Protein AF-A0A2I0XD31-F1 (afdb_monomer)

Foldseek 3Di:
DVVVVVVVLVPDPVSCVVVNPCPDDDDDPDPDPPDPDFPPDWDWDWDADDDDDPNDRTDIDTDGD

Secondary structure (DSSP, 8-state):
-HHHHHHHHHH-HHHHHHS-----SSS--PPPPPPSSTTS--EEEEEEEEEEETTEEEEEEEE--

Organism: NCBI:txid906689

Mean predicted aligned error: 15.14 Å

Radius of gyration: 22.93 Å; Cα contacts (8 Å, |Δi|>4): 38; chains: 1; bounding box: 42×32×60 Å

Structure (mmCIF, N/CA/C/O backbone):
data_AF-A0A2I0XD31-F1
#
_entry.id   AF-A0A2I0XD31-F1
#
loop_
_atom_site.group_PDB
_atom_site.id
_atom_site.type_symbol
_atom_site.label_atom_id
_atom_site.label_alt_id
_atom_site.label_comp_id
_atom_site.label_asym_id
_atom_site.label_entity_id
_atom_site.label_seq_id
_atom_site.pdbx_PDB_ins_code
_atom_site.Cartn_x
_atom_site.Cartn_y
_atom_site.Cartn_z
_atom_site.occupancy
_atom_site.B_iso_or_equiv
_atom_site.auth_seq_id
_atom_site.auth_comp_id
_atom_site.auth_asym_id
_atom_site.auth_atom_id
_atom_site.pdbx_PDB_model_num
ATOM 1 N N . MET A 1 1 ? 17.724 3.461 -30.198 1.00 78.44 1 MET A N 1
ATOM 2 C CA . MET A 1 1 ? 17.374 4.556 -29.263 1.00 78.44 1 MET A CA 1
ATOM 3 C C . MET A 1 1 ? 16.706 4.055 -27.986 1.00 78.44 1 MET A C 1
ATOM 5 O O . MET A 1 1 ? 17.328 4.178 -26.946 1.00 78.44 1 MET A O 1
ATOM 9 N N . ARG A 1 2 ? 15.517 3.430 -28.031 1.00 88.00 2 ARG A N 1
ATOM 10 C CA . ARG A 1 2 ? 14.797 2.979 -26.815 1.00 88.00 2 ARG 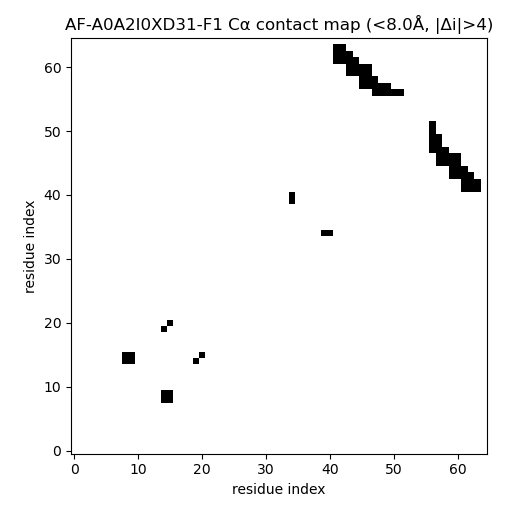A CA 1
ATOM 11 C C . ARG A 1 2 ? 15.608 2.063 -25.878 1.00 88.00 2 ARG A C 1
ATOM 13 O O . ARG A 1 2 ? 15.735 2.381 -24.706 1.00 88.00 2 ARG A O 1
ATOM 20 N N . LYS A 1 3 ? 16.227 1.000 -26.407 1.00 89.62 3 LYS A N 1
ATOM 21 C CA . LYS A 1 3 ? 17.045 0.056 -25.612 1.00 89.62 3 LYS A CA 1
ATOM 22 C C . LYS A 1 3 ? 18.211 0.719 -24.875 1.00 89.62 3 LYS A C 1
ATOM 24 O O . LYS A 1 3 ? 18.491 0.399 -23.732 1.00 89.62 3 LYS A O 1
ATOM 29 N N . TYR A 1 4 ? 18.855 1.688 -25.520 1.00 91.94 4 TYR A N 1
ATOM 30 C CA . TYR A 1 4 ? 19.955 2.432 -24.913 1.00 91.94 4 TYR A CA 1
ATOM 31 C C . TYR A 1 4 ? 19.473 3.267 -23.719 1.00 91.94 4 TYR A C 1
ATOM 33 O O . TYR A 1 4 ? 20.110 3.273 -22.672 1.00 91.94 4 TYR A O 1
ATOM 41 N N . ALA A 1 5 ? 18.309 3.912 -23.841 1.00 89.56 5 ALA A N 1
ATOM 42 C CA . ALA A 1 5 ? 17.706 4.640 -22.730 1.00 89.56 5 ALA A CA 1
ATOM 43 C C . ALA A 1 5 ? 17.328 3.704 -21.566 1.00 89.56 5 ALA A C 1
ATOM 45 O O . ALA A 1 5 ? 17.575 4.043 -20.412 1.00 89.56 5 ALA A O 1
ATOM 46 N N . GLU A 1 6 ? 16.790 2.517 -21.858 1.00 89.19 6 GLU A N 1
ATOM 47 C CA . GLU A 1 6 ? 16.478 1.493 -20.847 1.00 89.19 6 GLU A CA 1
ATOM 48 C C . GLU A 1 6 ? 17.744 1.039 -20.098 1.00 89.19 6 GLU A C 1
ATOM 50 O O . GLU A 1 6 ? 17.760 1.020 -18.869 1.00 89.19 6 GLU A O 1
ATOM 55 N N . GLU A 1 7 ? 18.836 0.762 -20.815 1.00 92.19 7 GLU A N 1
ATOM 56 C CA . GLU A 1 7 ? 20.126 0.382 -20.222 1.00 92.19 7 GLU A CA 1
ATOM 57 C C . GLU A 1 7 ? 20.748 1.504 -19.378 1.00 92.19 7 GLU A C 1
ATOM 59 O O . GLU A 1 7 ? 21.298 1.246 -18.305 1.00 92.19 7 GLU A O 1
ATOM 64 N N . MET A 1 8 ? 20.643 2.757 -19.830 1.00 92.25 8 MET A N 1
ATOM 65 C CA . ME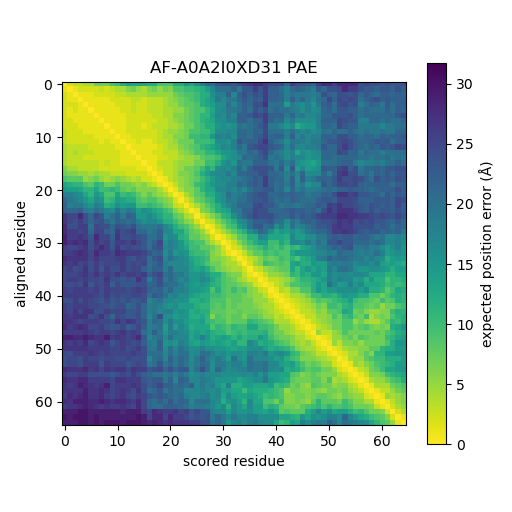T A 1 8 ? 21.104 3.916 -19.062 1.00 92.25 8 MET A CA 1
ATOM 66 C C . MET A 1 8 ? 20.320 4.085 -17.759 1.00 92.25 8 MET A C 1
ATOM 68 O O . MET A 1 8 ? 20.916 4.299 -16.705 1.00 92.25 8 MET A O 1
ATOM 72 N N . VAL A 1 9 ? 18.991 3.966 -17.814 1.00 88.62 9 VAL A N 1
ATOM 73 C CA . VAL A 1 9 ? 18.125 4.075 -16.631 1.00 88.62 9 VAL A CA 1
ATOM 74 C C . VAL A 1 9 ? 18.359 2.905 -15.671 1.00 88.62 9 VAL A C 1
ATOM 76 O O . VAL A 1 9 ? 18.386 3.116 -14.458 1.00 88.62 9 VAL A O 1
ATOM 79 N N . ALA A 1 10 ? 18.609 1.696 -16.186 1.00 87.75 10 ALA A N 1
ATOM 80 C CA . ALA A 1 10 ? 18.927 0.519 -15.377 1.00 87.75 10 ALA A CA 1
ATOM 81 C C . ALA A 1 10 ? 20.252 0.661 -14.601 1.00 87.75 10 ALA A C 1
ATOM 83 O O . ALA A 1 10 ? 20.354 0.184 -13.475 1.00 87.75 10 ALA A O 1
ATOM 84 N N . ARG A 1 11 ? 21.258 1.340 -15.172 1.00 90.88 11 ARG A N 1
ATOM 85 C CA . ARG A 1 11 ? 22.569 1.568 -14.526 1.00 90.88 11 ARG A CA 1
ATOM 86 C C . ARG A 1 11 ? 22.632 2.838 -13.666 1.00 90.88 11 ARG A C 1
ATOM 88 O O . ARG A 1 11 ? 23.611 3.044 -12.956 1.00 90.88 11 ARG A O 1
ATOM 95 N N . CYS A 1 12 ? 21.621 3.702 -13.731 1.00 90.81 12 CYS A N 1
ATOM 96 C CA . CYS A 1 12 ? 21.568 4.963 -1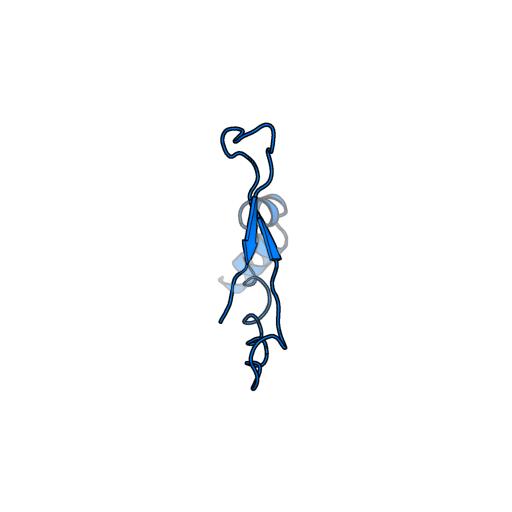2.994 1.00 90.81 12 CYS A CA 1
ATOM 97 C C . CYS A 1 12 ? 21.058 4.757 -11.557 1.00 90.81 12 CYS A C 1
ATOM 99 O O . CYS A 1 12 ? 19.860 4.592 -11.333 1.00 90.81 12 CYS A O 1
ATOM 101 N N . GLU A 1 13 ? 21.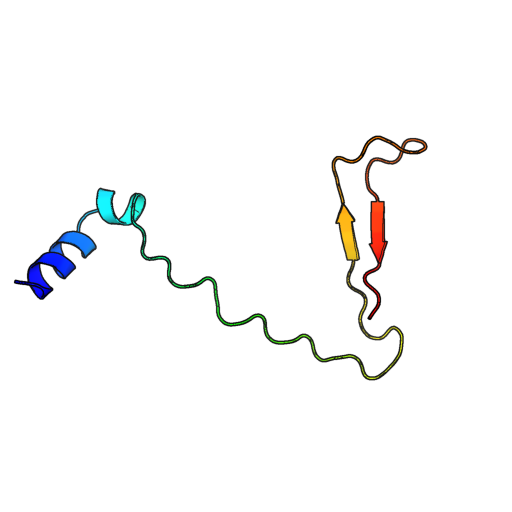941 4.850 -10.562 1.00 89.38 13 GLU A N 1
ATOM 102 C CA . GLU A 1 13 ? 21.590 4.656 -9.146 1.00 89.38 13 GLU A CA 1
ATOM 103 C C . GLU A 1 13 ? 20.541 5.659 -8.632 1.00 89.38 13 GLU A C 1
ATOM 105 O O . GLU A 1 13 ? 19.571 5.277 -7.978 1.00 89.38 13 GLU A O 1
ATOM 110 N N . VAL A 1 14 ? 20.687 6.943 -8.970 1.00 90.69 14 VAL A N 1
ATOM 111 C CA . VAL A 1 14 ? 19.727 7.997 -8.588 1.00 90.69 14 VAL A CA 1
ATOM 112 C C . VAL A 1 14 ? 18.339 7.706 -9.165 1.00 90.69 14 VAL A C 1
ATOM 114 O O . VAL A 1 14 ? 17.323 7.921 -8.503 1.00 90.69 14 VAL A O 1
ATOM 117 N N . CYS A 1 15 ? 18.295 7.178 -10.388 1.00 88.81 15 CYS A N 1
ATOM 118 C CA . CYS A 1 15 ? 17.062 6.800 -11.060 1.00 88.81 15 CYS A CA 1
ATOM 119 C C . CYS A 1 15 ? 16.415 5.595 -10.370 1.00 88.81 15 CYS A C 1
ATOM 121 O O . CYS A 1 15 ? 15.219 5.634 -10.113 1.00 88.81 15 CYS A O 1
ATOM 123 N N . GLN A 1 16 ? 17.195 4.574 -10.001 1.00 87.06 16 GLN A N 1
ATOM 124 C CA . GLN A 1 16 ? 16.684 3.404 -9.279 1.00 87.06 16 GLN A CA 1
ATOM 125 C C . GLN A 1 16 ? 16.180 3.751 -7.872 1.00 87.06 16 GLN A C 1
ATOM 127 O O . GLN A 1 16 ? 15.181 3.193 -7.438 1.00 87.06 16 GLN A O 1
ATOM 132 N N . ARG A 1 17 ? 16.815 4.695 -7.166 1.00 85.00 17 ARG A N 1
ATOM 133 C CA . ARG A 1 17 ? 16.377 5.122 -5.824 1.00 85.00 17 ARG A CA 1
ATOM 134 C C . ARG A 1 17 ? 15.103 5.970 -5.856 1.00 85.00 17 ARG A C 1
ATOM 136 O O . ARG A 1 17 ? 14.203 5.751 -5.055 1.00 85.00 17 ARG A O 1
ATOM 143 N N . ASN A 1 18 ? 15.018 6.927 -6.783 1.00 84.81 18 ASN A N 1
ATOM 144 C CA . ASN A 1 18 ? 13.911 7.893 -6.827 1.00 84.81 18 ASN A CA 1
ATOM 145 C C . ASN A 1 18 ? 12.736 7.440 -7.701 1.00 84.81 18 ASN A C 1
ATOM 147 O O . ASN A 1 18 ? 11.610 7.893 -7.516 1.00 84.81 18 ASN A O 1
ATOM 151 N N . LYS A 1 19 ? 13.002 6.585 -8.689 1.00 77.81 19 LYS A N 1
ATOM 152 C CA . LYS A 1 19 ? 12.026 6.010 -9.618 1.00 77.81 19 LYS A CA 1
ATOM 153 C C . LYS A 1 19 ? 12.233 4.503 -9.687 1.00 77.81 19 LYS A C 1
ATOM 155 O O . LYS A 1 19 ? 12.428 3.943 -10.767 1.00 77.81 19 LYS A O 1
ATOM 160 N N . TYR A 1 20 ? 12.238 3.868 -8.516 1.00 73.94 20 TYR A N 1
ATOM 161 C CA . TYR A 1 20 ? 12.290 2.416 -8.443 1.00 73.94 20 TYR A CA 1
ATOM 162 C C . TYR A 1 20 ? 11.144 1.842 -9.276 1.00 73.94 20 TYR A C 1
ATOM 164 O O . TYR A 1 20 ? 10.038 2.391 -9.314 1.00 73.94 20 TYR A O 1
ATOM 172 N N . MET A 1 21 ? 11.413 0.745 -9.980 1.00 69.88 21 MET A N 1
ATOM 173 C CA . MET A 1 21 ? 10.331 -0.002 -10.600 1.00 69.88 21 MET A CA 1
ATOM 174 C C . MET A 1 21 ? 9.460 -0.533 -9.470 1.00 69.88 21 MET A C 1
ATOM 176 O O . MET A 1 21 ? 9.881 -1.421 -8.730 1.00 69.88 21 MET A O 1
ATOM 180 N N . ALA A 1 22 ? 8.255 0.014 -9.342 1.00 69.69 22 ALA A N 1
ATOM 181 C CA . ALA A 1 22 ? 7.200 -0.613 -8.574 1.00 69.69 22 ALA A CA 1
ATOM 182 C C . ALA A 1 22 ? 6.826 -1.908 -9.306 1.00 69.69 22 ALA A C 1
ATOM 184 O O . ALA A 1 22 ? 5.882 -1.957 -10.091 1.00 69.69 22 ALA A O 1
ATOM 185 N N . MET A 1 23 ? 7.618 -2.962 -9.097 1.00 67.12 23 MET A N 1
ATOM 186 C CA . MET A 1 23 ? 7.094 -4.312 -9.224 1.00 67.12 23 MET A CA 1
ATOM 187 C C . MET A 1 23 ? 5.879 -4.321 -8.306 1.00 67.12 23 MET A C 1
ATOM 189 O O . MET A 1 23 ? 6.008 -3.934 -7.142 1.00 67.12 23 MET A O 1
ATOM 193 N N . GLY A 1 24 ? 4.697 -4.621 -8.852 1.00 67.62 24 GLY A N 1
ATOM 194 C CA . GLY A 1 24 ? 3.490 -4.691 -8.037 1.00 67.62 24 GLY A CA 1
ATOM 195 C C . GLY A 1 24 ? 3.811 -5.484 -6.775 1.00 67.62 24 GLY A C 1
ATOM 196 O O . GLY A 1 24 ? 4.452 -6.536 -6.870 1.00 67.62 24 GLY A O 1
ATOM 197 N N . LEU A 1 25 ? 3.452 -4.936 -5.607 1.00 62.44 25 LEU A N 1
ATOM 198 C CA . LEU A 1 25 ? 3.507 -5.693 -4.359 1.00 62.44 25 LEU A CA 1
ATOM 199 C C . LEU A 1 25 ? 2.891 -7.070 -4.624 1.00 62.44 25 LEU A C 1
ATOM 201 O O . LEU A 1 25 ? 1.919 -7.157 -5.376 1.00 62.44 25 LEU A O 1
ATOM 205 N N . GLY A 1 26 ? 3.558 -8.097 -4.086 1.00 63.41 26 GLY A N 1
ATOM 206 C CA . GLY A 1 26 ? 3.403 -9.515 -4.400 1.00 63.41 26 GLY A CA 1
ATOM 207 C C . GLY A 1 26 ? 1.980 -9.950 -4.731 1.00 63.41 26 GLY A C 1
ATOM 208 O O . GLY A 1 26 ? 1.017 -9.390 -4.217 1.00 63.41 26 GLY A O 1
ATOM 209 N N . GLY A 1 27 ? 1.901 -10.946 -5.622 1.00 67.69 27 GLY A N 1
ATOM 210 C CA . GLY A 1 27 ? 0.678 -11.470 -6.225 1.00 67.69 27 GLY A CA 1
ATOM 211 C C . GLY A 1 27 ? -0.538 -11.466 -5.304 1.00 67.69 27 GLY A C 1
ATOM 212 O O . GLY A 1 27 ? -0.401 -11.656 -4.099 1.00 67.69 27 GLY A O 1
ATOM 213 N N . LEU A 1 28 ? -1.702 -11.240 -5.931 1.00 65.50 28 LEU A N 1
ATOM 214 C CA . LEU A 1 28 ? -3.038 -11.212 -5.332 1.00 65.50 28 LEU A CA 1
ATOM 215 C C . LEU A 1 28 ? -3.060 -11.988 -4.014 1.00 65.50 28 LEU A C 1
ATOM 217 O O . LEU A 1 28 ? -2.782 -13.189 -4.040 1.00 65.50 28 LEU A O 1
ATOM 221 N N . PHE A 1 29 ? -3.365 -11.305 -2.902 1.00 58.25 29 PHE A N 1
ATOM 222 C CA . PHE A 1 29 ? -3.687 -11.960 -1.634 1.00 58.25 29 PHE A CA 1
ATOM 223 C C . PHE A 1 29 ? -4.542 -13.177 -1.969 1.00 58.25 29 PHE A C 1
ATOM 225 O O . PHE A 1 29 ? -5.640 -13.026 -2.514 1.00 58.25 29 PHE A O 1
ATOM 232 N N . GLN A 1 30 ? -3.988 -14.375 -1.771 1.00 64.81 30 GLN A N 1
ATOM 233 C CA . GLN A 1 30 ? -4.748 -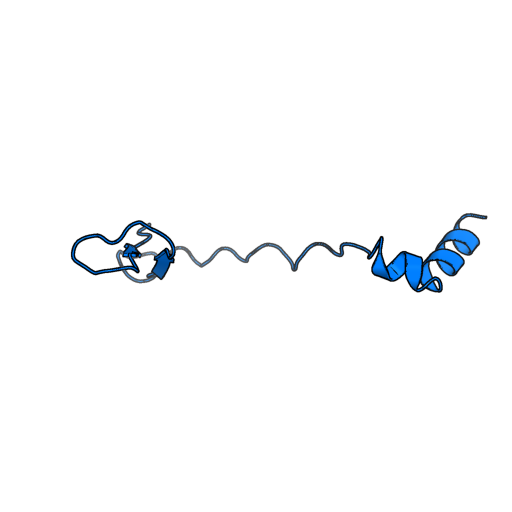15.583 -2.026 1.00 64.81 30 GLN A CA 1
ATOM 234 C C . GLN A 1 30 ? -5.987 -15.480 -1.138 1.00 64.81 30 GLN A C 1
ATOM 236 O O . GLN A 1 30 ? -5.826 -15.154 0.042 1.00 64.81 30 GLN A O 1
ATOM 241 N N . PRO A 1 31 ? -7.204 -15.662 -1.682 1.00 65.12 31 PRO A N 1
ATOM 242 C CA . PRO A 1 31 ? -8.394 -15.646 -0.855 1.00 65.12 31 PRO A CA 1
ATOM 243 C C . PRO A 1 31 ? -8.164 -16.630 0.287 1.00 65.12 31 PRO A C 1
ATOM 245 O O . PRO A 1 31 ? -7.845 -17.795 0.032 1.00 65.12 31 PRO A O 1
ATOM 248 N N . LEU A 1 32 ? -8.252 -16.145 1.526 1.00 66.69 32 LEU A N 1
ATOM 249 C CA . LEU A 1 32 ? -8.358 -17.035 2.673 1.00 66.69 32 LEU A CA 1
ATOM 250 C C . LEU A 1 32 ? -9.537 -17.959 2.372 1.00 66.69 32 LEU A C 1
ATOM 252 O O . LEU A 1 32 ? -10.582 -17.492 1.905 1.00 66.69 32 LEU A O 1
ATOM 256 N N . VAL A 1 33 ? -9.317 -19.266 2.512 1.00 68.19 33 VAL A N 1
ATOM 257 C CA . VAL A 1 33 ? -10.375 -20.254 2.305 1.00 68.19 33 VAL A CA 1
ATOM 258 C C . VAL A 1 33 ? -11.545 -19.812 3.174 1.00 68.19 33 VAL A C 1
ATOM 260 O O . VAL A 1 33 ? -11.360 -19.574 4.362 1.00 68.19 33 VAL A O 1
ATOM 263 N N . LEU A 1 34 ? -12.715 -19.603 2.569 1.00 70.75 34 LEU A N 1
ATOM 264 C CA . LEU A 1 34 ? -13.904 -19.294 3.350 1.00 70.75 34 LEU A CA 1
ATOM 265 C C . LEU A 1 34 ? -14.171 -20.504 4.239 1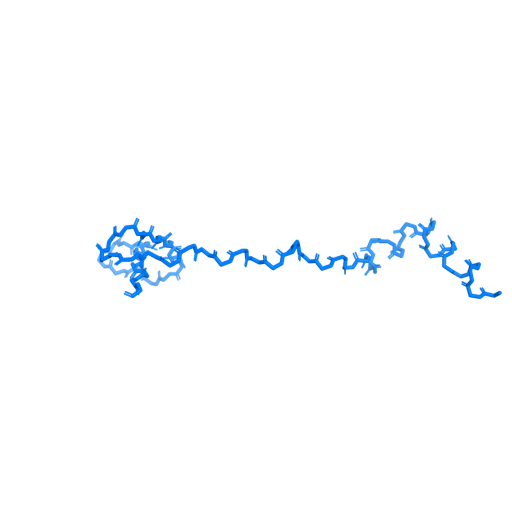.00 70.75 34 LEU A C 1
ATOM 267 O O . LEU A 1 34 ? -14.304 -21.616 3.731 1.00 70.75 34 LEU A O 1
ATOM 271 N N . SER A 1 35 ? -14.204 -20.279 5.547 1.00 64.81 35 SER A N 1
ATOM 272 C CA . SER A 1 35 ? -14.616 -21.300 6.495 1.00 64.81 35 SER A CA 1
ATOM 273 C C . SER A 1 35 ? -16.053 -21.741 6.194 1.00 64.81 35 SER A C 1
ATOM 275 O O . SER A 1 35 ? -16.936 -20.916 5.953 1.00 64.81 35 SER A O 1
ATOM 277 N N . ASP A 1 36 ? -16.290 -23.052 6.223 1.00 73.75 36 ASP A N 1
ATOM 278 C CA . ASP A 1 36 ? -17.607 -23.648 5.984 1.00 73.75 36 ASP A CA 1
ATOM 279 C C . ASP A 1 36 ? -18.471 -23.668 7.262 1.00 73.75 36 ASP A C 1
ATOM 281 O O . ASP A 1 36 ? -19.650 -24.042 7.218 1.00 73.75 36 ASP A O 1
ATOM 285 N N . ARG A 1 37 ? -17.908 -23.306 8.427 1.00 70.00 37 ARG A N 1
ATOM 286 C CA . ARG A 1 37 ? -18.598 -23.346 9.726 1.00 70.00 37 ARG A CA 1
ATOM 287 C C . ARG A 1 37 ? -18.335 -22.093 10.552 1.00 70.00 37 ARG A C 1
ATOM 289 O O . ARG A 1 37 ? -17.290 -21.469 10.496 1.00 70.00 37 ARG A O 1
ATOM 296 N N . VAL A 1 38 ? -19.287 -21.735 11.405 1.00 70.75 38 VAL A N 1
ATOM 297 C CA . VAL A 1 38 ? -19.107 -20.59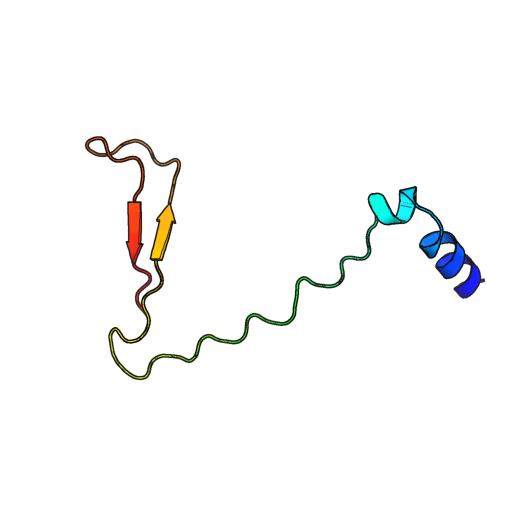0 12.307 1.00 70.75 38 VAL A CA 1
ATOM 298 C C . VAL A 1 38 ? -17.902 -20.853 13.233 1.00 70.75 38 VAL A C 1
ATOM 300 O O . VAL A 1 38 ? -17.860 -21.909 13.865 1.00 70.75 38 VAL A O 1
ATOM 303 N N . TRP A 1 39 ? -16.978 -19.885 13.334 1.00 67.31 39 TRP A N 1
ATOM 304 C CA . TRP A 1 39 ? -15.772 -19.877 14.190 1.00 67.31 39 TRP A CA 1
ATOM 305 C C . TRP A 1 39 ? -14.533 -20.674 13.731 1.00 67.31 39 TRP A C 1
ATOM 307 O O . TRP A 1 39 ? -13.626 -20.836 14.549 1.00 67.31 39 TRP A O 1
ATOM 317 N N . GLU A 1 40 ? -14.426 -21.176 12.492 1.00 70.00 40 GLU A N 1
ATOM 318 C CA . GLU A 1 40 ? -13.177 -21.877 12.098 1.00 70.00 40 GLU A CA 1
ATOM 319 C C . GLU A 1 40 ? -12.022 -20.910 11.806 1.00 70.00 40 GLU A C 1
ATOM 321 O O . GLU A 1 40 ? -10.868 -21.258 12.047 1.00 70.00 40 GLU A O 1
ATOM 326 N N . ASP A 1 41 ? -12.334 -19.682 11.384 1.00 66.12 41 ASP A N 1
ATOM 327 C CA . ASP A 1 41 ? -11.357 -18.620 11.154 1.00 66.12 41 ASP A CA 1
ATOM 328 C C . ASP A 1 41 ? -11.668 -17.399 12.031 1.00 66.12 41 ASP A C 1
ATOM 330 O O . ASP A 1 41 ? -12.783 -16.876 12.043 1.00 66.12 41 ASP A O 1
ATOM 334 N N . LEU A 1 42 ? -10.661 -16.947 12.783 1.00 69.81 42 LEU A N 1
ATOM 335 C CA . LEU A 1 42 ? -10.713 -15.778 13.661 1.00 69.81 42 LEU A CA 1
ATOM 336 C C . LEU A 1 42 ? -9.521 -14.874 13.346 1.00 69.81 42 LEU A C 1
ATOM 338 O O . LEU A 1 42 ? -8.379 -15.203 13.672 1.00 69.81 42 LEU A O 1
ATOM 342 N N . SER A 1 43 ?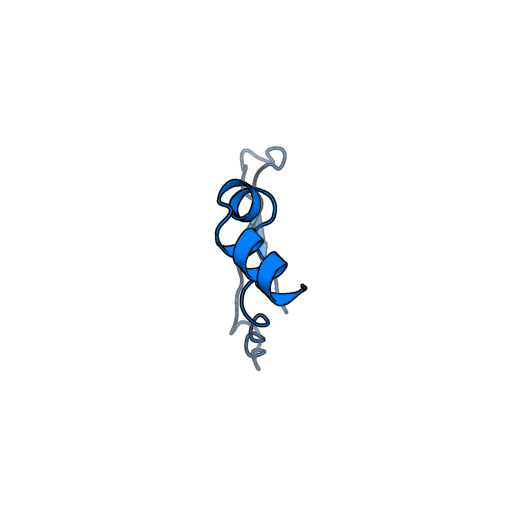 -9.781 -13.722 12.729 1.00 72.44 43 SER A N 1
ATOM 343 C CA . SER A 1 43 ? -8.781 -12.665 12.564 1.00 72.44 43 SER A CA 1
ATOM 344 C C . SER A 1 43 ? -8.919 -11.626 13.673 1.00 72.44 43 SER A C 1
ATOM 346 O O . SER A 1 43 ? -10.030 -11.186 13.967 1.00 72.44 43 SER A O 1
ATOM 348 N N . MET A 1 44 ? -7.794 -11.214 14.255 1.00 76.56 44 MET A N 1
ATOM 349 C CA . MET A 1 44 ? -7.735 -10.204 15.310 1.00 76.56 44 MET A CA 1
ATOM 350 C C . MET A 1 44 ? -6.800 -9.074 14.888 1.00 76.56 44 MET A C 1
ATOM 352 O O . MET A 1 44 ? -5.658 -9.339 14.509 1.00 76.56 44 MET A O 1
ATOM 356 N N . ASP A 1 45 ? -7.275 -7.834 14.995 1.00 75.94 45 ASP A N 1
ATOM 357 C CA . ASP A 1 45 ? -6.464 -6.632 14.793 1.00 75.94 45 ASP A CA 1
ATOM 358 C C . ASP A 1 45 ? -6.437 -5.778 16.069 1.00 75.94 45 ASP A C 1
ATOM 360 O O . ASP A 1 45 ? -7.395 -5.749 16.849 1.00 75.94 45 ASP A O 1
ATOM 364 N N . PHE A 1 46 ? -5.315 -5.098 16.294 1.00 77.12 46 PHE A N 1
ATOM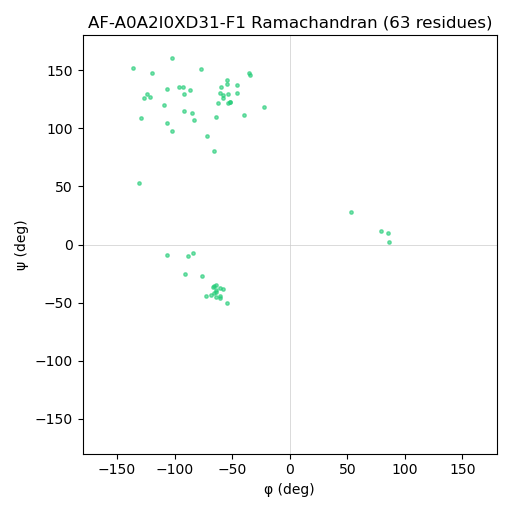 365 C CA . PHE A 1 46 ? -5.105 -4.221 17.439 1.00 77.12 46 PHE A CA 1
ATOM 366 C C . PHE A 1 46 ? -5.143 -2.771 16.977 1.00 77.12 46 PHE A C 1
ATOM 368 O O . PHE A 1 46 ? -4.176 -2.249 16.415 1.00 77.12 46 PHE A O 1
ATOM 375 N N . ILE A 1 47 ? -6.252 -2.091 17.262 1.00 75.94 47 ILE A N 1
ATOM 376 C CA . ILE A 1 47 ? -6.377 -0.675 16.933 1.00 75.94 47 ILE A CA 1
ATOM 377 C C . ILE A 1 47 ? -5.745 0.143 18.062 1.00 75.94 47 ILE A C 1
ATOM 379 O O . ILE A 1 47 ? -6.247 0.185 19.187 1.00 75.94 47 ILE A O 1
ATOM 383 N N . ASN A 1 48 ? -4.641 0.816 17.738 1.00 72.31 48 ASN A N 1
ATOM 384 C CA . ASN A 1 48 ? -3.912 1.698 18.648 1.00 72.31 48 ASN A CA 1
ATOM 385 C C . ASN A 1 48 ? -4.223 3.178 18.355 1.00 72.31 48 ASN A C 1
ATOM 387 O O . ASN A 1 48 ? -4.641 3.537 17.257 1.00 72.31 48 ASN A O 1
ATOM 391 N N . GLY A 1 49 ? -3.962 4.062 19.325 1.00 74.12 49 GLY A N 1
ATOM 392 C CA . GLY A 1 49 ? -4.078 5.519 19.142 1.00 74.12 49 GLY A CA 1
ATOM 393 C C . GLY A 1 49 ? -5.479 6.096 19.368 1.00 74.12 49 GLY A C 1
ATOM 394 O O . GLY A 1 49 ? -5.707 7.272 19.088 1.00 74.12 49 GLY A O 1
ATOM 395 N N . GLN A 1 50 ? -6.409 5.297 19.893 1.00 76.38 50 GLN A N 1
ATOM 396 C CA . GLN A 1 50 ? -7.712 5.780 20.343 1.00 76.38 50 GLN A CA 1
ATOM 397 C C . GLN A 1 50 ? -7.593 6.491 21.707 1.00 76.38 50 GLN A C 1
ATOM 399 O O . GLN A 1 50 ? -6.699 6.163 22.497 1.00 76.38 50 GLN A O 1
ATOM 404 N N . PRO A 1 51 ? -8.471 7.470 22.010 1.00 76.50 51 PRO A N 1
ATOM 405 C CA . PRO A 1 51 ? -8.571 8.041 23.350 1.00 76.50 51 PRO A CA 1
ATOM 406 C C . PRO A 1 51 ? -8.812 6.936 24.381 1.00 76.50 51 PRO A C 1
ATOM 408 O O . PRO A 1 51 ? -9.600 6.025 24.131 1.00 76.50 51 PRO A O 1
ATOM 411 N N . GLN A 1 52 ? -8.146 7.020 25.534 1.00 71.69 52 GLN A N 1
ATOM 412 C CA . GLN A 1 52 ? -8.306 6.016 26.583 1.00 71.69 52 GLN A CA 1
ATOM 413 C C . GLN A 1 52 ? -9.767 5.922 27.021 1.00 71.69 52 GLN A C 1
ATOM 415 O O . GLN A 1 52 ? -10.365 6.917 27.431 1.00 71.69 52 GLN A O 1
ATOM 420 N N . SER A 1 53 ? -10.306 4.708 26.981 1.00 74.38 53 SER A N 1
ATOM 421 C CA . SER A 1 53 ? -11.588 4.372 27.590 1.00 74.38 53 SER A CA 1
ATOM 422 C C . SER A 1 53 ? -11.299 3.485 28.792 1.00 74.38 53 SER A C 1
ATOM 424 O O . SER A 1 53 ? -10.634 2.463 28.651 1.00 74.38 53 SER A O 1
ATOM 426 N N . GLU A 1 54 ? -11.697 3.918 29.989 1.00 78.38 54 GLU A N 1
ATOM 427 C CA . GLU A 1 54 ? -11.488 3.179 31.251 1.00 78.38 54 GLU A CA 1
ATOM 428 C C . GLU A 1 54 ? -10.028 2.748 31.525 1.00 78.38 54 GLU A C 1
ATOM 430 O O . GLU A 1 54 ? -9.770 1.770 32.220 1.00 78.38 54 GLU A O 1
ATOM 435 N N . GLY A 1 55 ? -9.049 3.491 30.994 1.00 75.94 55 GLY A N 1
ATOM 436 C CA . GLY A 1 55 ? -7.619 3.196 31.159 1.00 75.94 55 GLY A CA 1
ATOM 437 C C . GLY A 1 55 ? -7.034 2.216 30.134 1.00 75.94 55 GLY A C 1
ATOM 438 O O . GLY A 1 55 ? -5.839 1.930 30.192 1.00 75.94 55 GLY A O 1
ATOM 439 N N . PHE A 1 56 ? -7.825 1.746 29.166 1.00 70.81 56 PHE A N 1
ATOM 440 C CA . PHE A 1 56 ? -7.356 0.905 28.064 1.00 70.81 56 PHE A CA 1
ATOM 441 C C . PHE A 1 56 ? -6.988 1.751 26.839 1.00 70.81 56 PHE A C 1
ATOM 443 O O . PHE A 1 56 ? -7.715 2.668 26.456 1.00 70.81 56 PHE A O 1
ATOM 450 N N . THR A 1 57 ? -5.845 1.444 26.220 1.00 62.97 57 THR A N 1
ATOM 451 C CA . THR A 1 57 ? -5.320 2.115 25.010 1.00 62.97 57 THR A CA 1
ATOM 452 C C . THR A 1 57 ? -5.432 1.271 23.742 1.00 62.97 57 THR A C 1
ATOM 454 O O . THR A 1 57 ? -5.150 1.773 22.654 1.00 62.97 57 THR A O 1
ATOM 457 N N . VAL A 1 58 ? -5.804 -0.002 23.888 1.00 67.69 58 VAL A N 1
ATOM 458 C CA . VAL A 1 58 ? -5.879 -0.985 22.806 1.00 67.69 58 VAL A CA 1
ATOM 459 C C . VAL A 1 58 ? -7.271 -1.599 22.814 1.00 67.69 58 VAL A C 1
ATOM 461 O O . VAL A 1 58 ? -7.713 -2.114 23.842 1.00 67.69 58 VAL A O 1
ATOM 464 N N . HIS A 1 59 ? -7.945 -1.545 21.668 1.00 69.88 59 HIS A N 1
ATOM 465 C CA . HIS A 1 59 ? -9.221 -2.214 21.442 1.00 69.88 59 HIS A CA 1
ATOM 466 C C . HIS A 1 59 ? -9.003 -3.421 20.526 1.00 69.88 59 HIS A C 1
ATOM 468 O O . HIS A 1 59 ? -8.295 -3.313 19.523 1.00 69.88 59 HIS A O 1
ATOM 474 N N . ILE A 1 60 ? -9.584 -4.563 20.899 1.00 72.06 60 ILE A N 1
ATOM 475 C CA . ILE A 1 60 ? -9.558 -5.788 20.096 1.00 72.06 60 ILE A CA 1
ATOM 476 C C . ILE A 1 60 ? -10.801 -5.772 19.213 1.00 72.06 60 ILE A C 1
ATOM 478 O O . ILE A 1 60 ? -11.911 -5.843 19.742 1.00 72.06 60 ILE A O 1
ATOM 482 N N . ASP A 1 61 ? -10.609 -5.682 17.898 1.00 71.81 61 ASP A N 1
ATOM 483 C CA . ASP A 1 61 ? -11.699 -5.850 16.939 1.00 71.81 61 ASP A CA 1
ATOM 484 C C . ASP A 1 61 ? -11.779 -7.319 16.505 1.00 71.81 61 ASP A C 1
ATOM 486 O O . ASP A 1 61 ? -10.773 -7.933 16.132 1.00 71.81 61 ASP A O 1
ATOM 490 N N . TYR A 1 62 ? -12.980 -7.887 16.585 1.00 67.69 62 TYR A N 1
ATOM 491 C CA . TYR A 1 62 ? -13.267 -9.237 16.118 1.00 67.69 62 TYR A CA 1
ATOM 492 C C . TYR A 1 62 ? -13.973 -9.124 14.769 1.00 67.69 62 TYR A C 1
ATOM 494 O O . TYR A 1 62 ? -15.188 -8.936 14.701 1.00 67.69 62 TYR A O 1
ATOM 502 N N . GLY A 1 63 ? -13.208 -9.267 13.686 1.00 56.53 63 GLY A N 1
ATOM 503 C CA . GLY A 1 63 ? -13.760 -9.401 12.341 1.00 56.53 63 GLY A CA 1
ATOM 504 C C . GLY A 1 63 ? -14.407 -10.775 12.179 1.00 56.53 63 GLY A C 1
ATOM 505 O O . GLY A 1 63 ? -13.718 -11.746 11.877 1.00 56.53 63 GLY A O 1
ATOM 506 N N . GLY A 1 64 ? -15.713 -10.869 12.428 1.00 48.75 64 GLY A N 1
ATOM 507 C CA . GLY A 1 64 ? -16.515 -12.050 12.106 1.00 48.75 64 GLY A CA 1
ATOM 508 C C . GLY A 1 64 ? -17.027 -11.986 10.667 1.00 48.75 64 GLY A C 1
ATOM 509 O O . GLY A 1 64 ? -17.523 -10.940 10.247 1.00 48.75 64 GLY A O 1
ATOM 510 N N . GLY A 1 65 ? -16.886 -13.090 9.927 1.00 46.31 65 GLY A N 1
ATOM 511 C CA . GLY A 1 65 ? -17.581 -13.312 8.652 1.00 46.31 65 GLY A CA 1
ATOM 512 C C . GLY A 1 65 ? -19.072 -13.570 8.836 1.00 46.31 65 GLY A C 1
ATOM 513 O O . GLY A 1 65 ? -19.447 -14.128 9.893 1.00 46.31 65 GLY A O 1
#

pLDDT: mean 74.44, std 10.59, range [46.31, 92.25]

Solvent-accessible surface area (backbone atoms only — not comparable to full-atom values): 4488 Å² total; per-residue (Å²): 111,70,68,58,54,52,54,51,50,73,70,31,64,71,46,46,71,78,59,49,81,78,67,73,78,73,75,76,80,70,78,74,78,78,64,94,52,94,81,76,66,82,55,79,50,78,52,67,87,55,81,67,57,99,83,41,53,67,49,81,48,77,63,75,131

Sequence (65 aa):
MRKYAEEMVARCEVCQRNKYMAMGLGGLFQPLVLSDRVWEDLSMDFINGQPQSEGFTVHIDYGGG